Protein AF-A0A6A4QNZ1-F1 (afdb_monomer_lite)

pLDDT: mean 87.58, std 12.81, range [45.53, 97.19]

Sequence (57 aa):
MVLQNDIDLLNPPVELEKRKHKLKRLVQTPNSFFMVSLLLLLYSIFYNIILIFTILI

Structure (mmCIF, N/CA/C/O backbone):
data_AF-A0A6A4QNZ1-F1
#
_entry.id   AF-A0A6A4QNZ1-F1
#
loop_
_atom_site.group_PDB
_atom_site.id
_atom_site.type_symbol
_atom_site.label_atom_id
_atom_site.label_alt_id
_atom_site.label_comp_id
_atom_site.label_asym_id
_atom_site.label_entity_id
_atom_site.label_seq_id
_atom_site.pdbx_PDB_ins_code
_atom_site.Cartn_x
_atom_site.Cartn_y
_atom_site.Cartn_z
_atom_site.occupancy
_atom_site.B_iso_or_equiv
_atom_site.auth_seq_id
_atom_site.auth_comp_id
_atom_site.auth_asym_id
_atom_site.auth_atom_id
_atom_site.pdbx_PDB_model_num
ATOM 1 N N . MET A 1 1 ? -8.272 24.758 28.219 1.00 45.53 1 MET A N 1
ATOM 2 C CA . MET A 1 1 ? -8.031 23.322 28.471 1.00 45.53 1 MET A CA 1
ATOM 3 C C . MET A 1 1 ? -9.157 22.589 27.760 1.00 45.53 1 MET A C 1
ATOM 5 O O . MET A 1 1 ? -10.285 22.688 28.217 1.00 45.53 1 MET A O 1
ATOM 9 N N . VAL A 1 2 ? -8.913 22.039 26.567 1.00 50.94 2 VAL A N 1
ATOM 10 C CA . VAL A 1 2 ? -9.955 21.303 25.825 1.00 50.94 2 VAL A CA 1
ATOM 11 C C . VAL A 1 2 ? -10.093 19.939 26.490 1.00 50.94 2 VAL A C 1
ATOM 13 O O . VAL A 1 2 ? -9.086 19.272 26.731 1.00 50.94 2 VAL A O 1
ATOM 16 N N . LEU A 1 3 ? -11.317 19.592 26.879 1.00 52.62 3 LEU A N 1
ATOM 17 C CA . LEU A 1 3 ? -11.643 18.377 27.608 1.00 52.62 3 LEU A CA 1
ATOM 18 C C . LEU A 1 3 ? -11.222 17.162 26.766 1.00 52.62 3 LEU A C 1
ATOM 20 O O . LEU A 1 3 ? -11.605 17.021 25.609 1.00 52.62 3 LEU A O 1
ATOM 24 N N . GLN A 1 4 ? -10.429 16.269 27.353 1.00 55.75 4 GLN A N 1
ATOM 25 C CA . GLN A 1 4 ? -9.873 15.081 26.689 1.00 55.75 4 GLN A CA 1
ATOM 26 C C . GLN A 1 4 ? -10.951 14.056 26.258 1.00 55.75 4 GLN A C 1
ATOM 28 O O . GLN A 1 4 ? -10.630 13.083 25.579 1.00 55.75 4 GLN A O 1
ATOM 33 N N . ASN A 1 5 ? -12.216 14.299 26.622 1.00 57.72 5 ASN A N 1
ATOM 34 C CA . ASN A 1 5 ? -13.377 13.446 26.364 1.00 57.72 5 ASN A CA 1
ATOM 35 C C . ASN A 1 5 ? -14.221 13.862 25.139 1.00 57.72 5 ASN A C 1
ATOM 37 O O . ASN A 1 5 ? -15.157 13.141 24.814 1.00 57.72 5 ASN A O 1
ATOM 41 N N . ASP A 1 6 ? -13.898 14.958 24.440 1.00 62.25 6 ASP A N 1
ATOM 42 C CA . ASP A 1 6 ? -14.685 15.448 23.285 1.00 62.25 6 ASP A CA 1
ATOM 43 C C . ASP A 1 6 ? -14.183 14.919 21.925 1.00 62.25 6 ASP A C 1
ATOM 45 O O . ASP A 1 6 ? -14.506 15.461 20.868 1.00 62.25 6 ASP A O 1
ATOM 49 N N . ILE A 1 7 ? -13.349 13.874 21.921 1.00 67.44 7 ILE A N 1
ATOM 50 C CA . ILE A 1 7 ? -12.902 13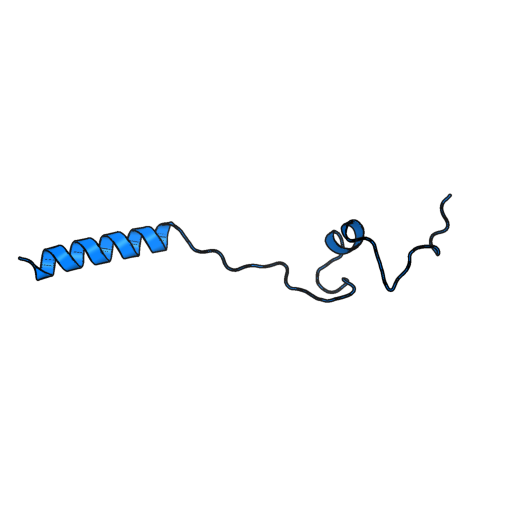.239 20.678 1.00 67.44 7 ILE A CA 1
ATOM 51 C C . ILE A 1 7 ? -13.884 12.124 20.344 1.00 67.44 7 ILE A C 1
ATOM 53 O O . ILE A 1 7 ? -13.909 11.093 21.017 1.00 67.44 7 ILE A O 1
ATOM 57 N N . ASP A 1 8 ? -14.661 12.329 19.282 1.00 77.44 8 ASP A N 1
ATOM 58 C CA . ASP A 1 8 ? -15.501 11.291 18.692 1.00 77.44 8 ASP A CA 1
ATOM 59 C C . ASP A 1 8 ? -14.636 10.068 18.335 1.00 77.44 8 ASP A C 1
ATOM 61 O O . ASP A 1 8 ? -13.796 10.100 17.431 1.00 77.44 8 ASP A O 1
ATOM 65 N N . LEU A 1 9 ? -14.808 8.990 19.105 1.00 79.00 9 LEU A N 1
ATOM 66 C CA . LEU A 1 9 ? -14.045 7.752 18.962 1.00 79.00 9 LEU A CA 1
ATOM 67 C C . LEU A 1 9 ? -14.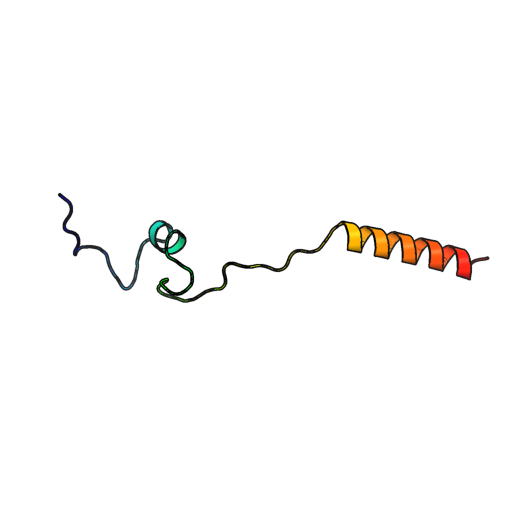447 6.963 17.714 1.00 79.00 9 LEU A C 1
ATOM 69 O O . LEU A 1 9 ? -13.647 6.158 17.234 1.00 79.00 9 LEU A O 1
ATOM 73 N N . LEU A 1 10 ? -15.665 7.179 17.209 1.00 85.62 10 LEU A N 1
ATOM 74 C CA . LEU A 1 10 ? -16.167 6.523 16.007 1.00 85.62 10 LEU A CA 1
ATOM 75 C C . LEU A 1 10 ? -15.713 7.256 14.744 1.00 85.62 10 LEU A C 1
ATOM 77 O O . LEU A 1 10 ? -15.477 6.603 13.732 1.00 85.62 10 LEU A O 1
ATOM 81 N N . ASN A 1 11 ? -15.522 8.578 14.821 1.00 86.88 11 ASN A N 1
ATOM 82 C CA . ASN A 1 11 ? -15.077 9.404 13.695 1.00 86.88 11 ASN A CA 1
ATOM 83 C C . ASN A 1 11 ? -13.848 10.263 14.050 1.00 86.88 11 ASN A C 1
ATOM 85 O O . ASN A 1 11 ? -13.905 11.496 13.995 1.00 86.88 11 ASN A O 1
ATOM 89 N N . PRO A 1 12 ? -12.708 9.643 14.413 1.00 86.25 12 PRO A N 1
ATOM 90 C CA . PRO A 1 12 ? -11.496 10.393 14.700 1.00 86.25 12 PRO A CA 1
ATOM 91 C C . PRO A 1 12 ? -11.002 11.126 13.439 1.00 86.25 12 PRO A C 1
ATOM 93 O O . PRO A 1 12 ? -11.067 10.585 12.33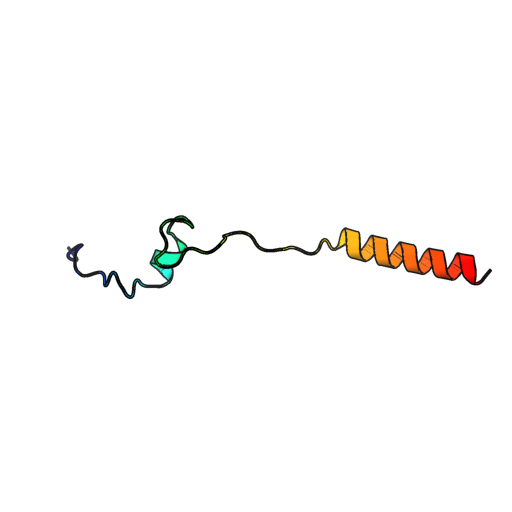3 1.00 86.25 12 PRO A O 1
ATOM 96 N N . PRO A 1 13 ? -10.433 12.337 13.569 1.00 88.69 13 PRO A N 1
ATOM 97 C CA . PRO A 1 13 ? -9.887 13.058 12.428 1.00 88.69 13 PRO A CA 1
ATOM 98 C C . PRO A 1 13 ? -8.705 12.299 11.806 1.00 88.69 13 PRO A C 1
ATOM 100 O O . PRO A 1 13 ? -7.837 11.761 12.502 1.00 88.69 13 PRO A O 1
ATOM 103 N N . VAL A 1 14 ? -8.635 12.319 10.472 1.00 87.19 14 VAL A N 1
ATOM 104 C CA . VAL A 1 14 ? -7.661 11.570 9.649 1.00 87.19 14 VAL A CA 1
ATOM 105 C C . VAL A 1 14 ? -6.206 11.818 10.067 1.00 87.19 14 VAL A C 1
ATOM 107 O O . VAL A 1 14 ? -5.362 10.923 10.015 1.00 87.19 14 VAL A O 1
ATOM 110 N N . GLU A 1 15 ? -5.890 13.033 10.501 1.00 88.81 15 GLU A N 1
ATOM 111 C CA . GLU A 1 15 ? -4.551 13.417 10.954 1.00 88.81 15 GLU A CA 1
ATOM 112 C C . GLU A 1 15 ? -4.118 12.668 12.220 1.00 88.81 15 GLU A C 1
ATOM 114 O O . GLU A 1 15 ? -2.952 12.283 12.340 1.00 88.81 15 GLU A O 1
ATOM 119 N N . LEU A 1 16 ? -5.052 12.412 13.145 1.00 86.75 16 LEU A N 1
ATOM 120 C CA . LEU A 1 16 ? -4.784 11.633 14.353 1.00 86.75 16 LEU A CA 1
ATOM 121 C C . LEU A 1 16 ? -4.627 10.149 14.020 1.00 86.75 16 LEU A C 1
ATOM 123 O O . LEU A 1 16 ? -3.736 9.496 14.560 1.00 86.75 16 LEU A O 1
ATOM 127 N N . GLU A 1 17 ? -5.432 9.615 13.101 1.00 90.56 17 GLU A N 1
ATOM 128 C CA . GLU A 1 17 ? -5.338 8.213 12.680 1.00 90.56 17 GLU A CA 1
ATOM 129 C C . GLU A 1 17 ? -4.015 7.876 11.986 1.00 90.56 17 GLU A C 1
ATOM 131 O O . GLU A 1 17 ? -3.426 6.824 12.249 1.00 90.56 17 GLU A O 1
ATOM 136 N N . LYS A 1 18 ? -3.496 8.788 11.153 1.00 88.75 18 LYS A N 1
ATOM 137 C CA . LYS A 1 18 ? -2.208 8.615 10.460 1.00 88.75 18 LYS A CA 1
ATOM 138 C C . LYS A 1 18 ? -1.025 8.496 11.423 1.00 88.75 18 LYS A C 1
ATOM 140 O O . LYS A 1 18 ? -0.079 7.769 11.130 1.00 88.75 18 LYS A O 1
ATOM 145 N N . ARG A 1 19 ? -1.086 9.178 12.574 1.00 90.31 19 ARG A N 1
ATOM 146 C CA . ARG A 1 19 ? -0.040 9.144 13.614 1.00 90.31 19 ARG A CA 1
ATOM 147 C C . ARG A 1 19 ? -0.108 7.894 14.495 1.00 90.31 19 ARG A C 1
ATOM 149 O O . ARG A 1 19 ? 0.872 7.570 15.163 1.00 90.31 19 ARG A O 1
ATOM 156 N N . LYS A 1 20 ? -1.239 7.180 14.517 1.00 90.94 20 LYS A N 1
ATOM 157 C CA . LYS A 1 20 ? -1.382 5.941 15.292 1.00 90.94 20 LYS A CA 1
ATOM 158 C C . LYS A 1 20 ? -0.568 4.810 14.658 1.00 90.94 20 LYS A C 1
ATOM 160 O O . LYS A 1 20 ? -0.464 4.677 13.437 1.00 90.94 20 LYS A O 1
ATOM 165 N N . HIS A 1 21 ? -0.039 3.935 15.514 1.00 94.81 21 HIS A N 1
ATOM 166 C CA . HIS A 1 21 ? 0.553 2.670 15.083 1.00 94.81 21 HIS A CA 1
ATOM 167 C C . HIS A 1 21 ? -0.459 1.854 14.258 1.00 94.81 21 HIS A C 1
ATOM 169 O O . HIS A 1 21 ? -1.644 1.848 14.586 1.00 94.81 21 HIS A O 1
ATOM 175 N N . LYS A 1 22 ? 0.002 1.113 13.240 1.00 92.69 22 LYS A N 1
ATOM 176 C CA . LYS A 1 22 ? -0.858 0.385 12.281 1.00 92.69 22 LYS A CA 1
ATOM 177 C C . LYS A 1 22 ? -1.920 -0.525 12.920 1.00 92.69 22 LYS A C 1
ATOM 179 O O . LYS A 1 22 ? -3.012 -0.647 12.383 1.00 92.69 22 LYS A O 1
ATOM 184 N N . LEU A 1 23 ? -1.621 -1.110 14.086 1.00 94.75 23 LEU A N 1
ATOM 185 C CA . LEU A 1 23 ? -2.540 -1.986 14.836 1.00 94.75 23 LEU A CA 1
ATOM 186 C C . LEU A 1 23 ? -3.524 -1.242 15.760 1.00 94.75 23 LEU A C 1
ATOM 188 O O . LEU A 1 23 ? -4.449 -1.861 16.273 1.00 94.75 23 LEU A O 1
ATOM 192 N N . LYS A 1 24 ? -3.312 0.057 16.008 1.00 93.19 24 LYS A N 1
ATOM 193 C CA . LYS A 1 24 ? -4.119 0.890 16.923 1.00 93.19 24 LYS A CA 1
ATOM 194 C C . LYS A 1 24 ? -5.048 1.875 16.194 1.00 93.19 24 LYS A C 1
ATOM 196 O O . LYS A 1 24 ? -5.673 2.710 16.844 1.00 93.19 24 LYS A O 1
ATOM 201 N N . ARG A 1 25 ? -5.084 1.845 14.858 1.00 92.00 25 ARG A N 1
ATOM 202 C CA . ARG A 1 25 ? -6.048 2.610 14.043 1.00 92.00 25 ARG A CA 1
ATOM 203 C C . ARG A 1 25 ? -7.461 2.063 14.256 1.00 92.00 25 ARG A C 1
ATOM 205 O O . ARG A 1 25 ? -7.586 0.909 14.659 1.00 92.00 25 ARG A O 1
ATOM 212 N N . LEU A 1 26 ? -8.493 2.863 13.967 1.00 92.06 26 LEU A N 1
ATOM 213 C CA . LEU A 1 26 ? -9.882 2.391 14.022 1.00 92.06 26 LEU A CA 1
ATOM 214 C C . LEU A 1 26 ? -10.082 1.178 13.102 1.00 92.06 26 LEU A C 1
ATOM 216 O O . LEU A 1 26 ? -10.675 0.180 13.499 1.00 92.06 26 LEU A O 1
ATOM 220 N N . VAL A 1 27 ? -9.493 1.242 11.905 1.00 91.56 27 VAL A N 1
ATOM 221 C CA . VAL A 1 27 ? -9.397 0.124 10.964 1.00 91.56 27 VAL A CA 1
ATOM 222 C C . VAL A 1 27 ? -7.925 -0.199 10.723 1.00 91.56 27 VAL A C 1
ATOM 224 O O . VAL A 1 27 ? -7.134 0.664 10.331 1.00 91.56 27 VAL A O 1
ATOM 227 N N . GLN A 1 28 ? -7.539 -1.450 10.972 1.00 92.50 28 GLN A N 1
ATOM 228 C CA . GLN A 1 28 ? -6.164 -1.898 10.773 1.00 92.50 28 GLN A CA 1
ATOM 229 C C . GLN A 1 28 ? -5.841 -2.005 9.282 1.00 92.50 28 GLN A C 1
ATOM 231 O O . GLN A 1 28 ? -6.523 -2.693 8.528 1.00 92.50 28 GLN A O 1
ATOM 236 N N . THR A 1 29 ? -4.760 -1.350 8.867 1.00 92.44 29 THR A N 1
ATOM 237 C CA . THR A 1 29 ? -4.262 -1.375 7.488 1.00 92.44 29 THR A CA 1
ATOM 238 C C . THR A 1 29 ? -2.740 -1.508 7.473 1.00 92.44 29 THR A C 1
ATOM 240 O O . THR A 1 29 ? -2.064 -1.018 8.389 1.00 92.44 29 THR A O 1
ATOM 243 N N . PRO A 1 30 ? -2.161 -2.186 6.466 1.00 94.56 30 PRO A N 1
ATOM 244 C CA . PRO A 1 30 ? -0.714 -2.305 6.345 1.00 94.56 30 PRO A CA 1
ATOM 245 C C . PRO A 1 30 ? -0.060 -0.935 6.094 1.00 94.56 30 PRO A C 1
ATOM 247 O O . PRO A 1 30 ? -0.657 -0.041 5.503 1.00 94.56 30 PRO A O 1
ATOM 250 N N . ASN A 1 31 ? 1.189 -0.772 6.544 1.00 94.38 31 ASN A N 1
ATOM 251 C CA . ASN A 1 31 ? 2.004 0.425 6.263 1.00 94.38 31 ASN A CA 1
ATOM 252 C C . ASN A 1 31 ? 2.861 0.282 5.000 1.00 94.38 31 ASN A C 1
ATOM 254 O O . ASN A 1 31 ? 3.475 1.247 4.557 1.00 94.38 31 ASN A O 1
ATOM 258 N N . SER A 1 32 ? 2.979 -0.937 4.486 1.00 93.81 32 SER A N 1
ATOM 259 C CA . SER A 1 32 ? 3.832 -1.281 3.358 1.00 93.81 32 SER A CA 1
ATOM 260 C C . SER A 1 32 ? 3.032 -1.297 2.063 1.00 93.81 32 SER A C 1
ATOM 262 O O . SER A 1 32 ? 1.856 -1.657 2.058 1.00 93.81 32 SER A O 1
ATOM 264 N N . PHE A 1 33 ? 3.707 -0.978 0.965 1.00 94.12 33 PHE A N 1
ATOM 265 C CA . PHE A 1 33 ? 3.188 -1.060 -0.394 1.00 94.12 33 PHE A CA 1
ATOM 266 C C . PHE A 1 33 ? 4.205 -1.778 -1.284 1.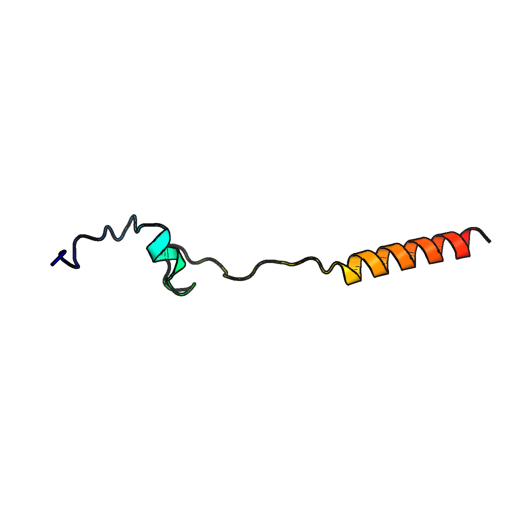00 94.12 33 PHE A C 1
ATOM 268 O O . PHE A 1 33 ? 5.388 -1.863 -0.947 1.00 94.12 33 PHE A O 1
ATOM 275 N N . PHE A 1 34 ? 3.744 -2.312 -2.412 1.00 94.19 34 PHE A N 1
ATOM 276 C CA . PHE A 1 34 ? 4.629 -2.923 -3.398 1.00 94.19 34 PHE A CA 1
ATOM 277 C C . PHE A 1 34 ? 5.333 -1.836 -4.217 1.00 94.19 34 PHE A C 1
ATOM 279 O O . PHE A 1 34 ? 4.686 -0.908 -4.699 1.00 94.19 34 PHE A O 1
ATOM 286 N N . MET A 1 35 ? 6.650 -1.965 -4.394 1.00 92.62 35 MET A N 1
ATOM 287 C CA . MET A 1 35 ? 7.444 -1.094 -5.264 1.00 92.62 35 MET A CA 1
ATOM 288 C C . MET A 1 35 ? 7.994 -1.882 -6.445 1.00 92.62 35 MET A C 1
ATOM 290 O O . MET A 1 35 ? 8.586 -2.946 -6.269 1.00 92.62 35 MET A O 1
ATOM 294 N N . VAL A 1 36 ? 7.834 -1.332 -7.646 1.00 91.56 36 VAL A N 1
ATOM 295 C CA . VAL A 1 36 ? 8.482 -1.857 -8.850 1.00 91.56 36 VAL A CA 1
ATOM 296 C C . VAL A 1 36 ? 9.904 -1.305 -8.917 1.00 91.56 36 VAL A C 1
ATOM 298 O O . VAL A 1 36 ? 10.107 -0.092 -8.877 1.00 91.56 36 VAL A O 1
ATOM 301 N N . SER A 1 37 ? 10.895 -2.191 -9.022 1.00 94.50 37 SER A N 1
ATOM 302 C CA . SER A 1 37 ? 12.293 -1.789 -9.194 1.00 94.50 37 SER A CA 1
ATOM 303 C C . SER A 1 37 ? 12.569 -1.418 -10.650 1.00 94.50 37 SER A C 1
ATOM 305 O O . SER A 1 37 ? 12.463 -2.259 -11.544 1.00 94.50 37 SER A O 1
ATOM 307 N N . LEU A 1 38 ? 12.977 -0.168 -10.883 1.00 95.56 38 LEU A N 1
ATOM 308 C CA . LEU A 1 38 ? 13.352 0.328 -12.211 1.00 95.56 38 LEU A CA 1
ATOM 309 C C . LEU A 1 38 ? 14.498 -0.495 -12.825 1.00 95.56 38 LEU A C 1
ATOM 311 O O . LEU A 1 38 ? 14.499 -0.754 -14.024 1.00 95.56 38 LEU A O 1
ATOM 315 N N . LEU A 1 39 ? 15.449 -0.956 -12.005 1.00 95.62 39 LEU A N 1
ATOM 316 C CA . LEU A 1 39 ? 16.579 -1.765 -12.468 1.00 95.62 39 LEU A CA 1
ATOM 317 C C . LEU A 1 39 ? 16.112 -3.097 -13.068 1.00 95.62 39 LEU A C 1
ATOM 319 O O . LEU A 1 39 ? 16.631 -3.519 -14.096 1.00 95.62 39 LEU A O 1
ATOM 323 N N . LEU A 1 40 ? 15.117 -3.740 -12.450 1.00 94.00 40 LEU A N 1
ATOM 324 C CA . LEU A 1 40 ? 14.555 -4.993 -12.953 1.00 94.00 40 LEU A CA 1
ATOM 325 C C . LEU A 1 40 ? 13.842 -4.776 -14.292 1.00 94.00 40 LEU A C 1
ATOM 327 O O . LEU A 1 40 ? 13.984 -5.592 -15.200 1.00 94.00 40 LEU A O 1
ATOM 331 N N . LEU A 1 41 ? 13.126 -3.655 -14.427 1.00 94.38 41 LEU A N 1
ATOM 332 C CA . LEU A 1 41 ? 12.494 -3.265 -15.685 1.00 94.38 41 LEU A CA 1
ATOM 333 C C . LEU A 1 41 ? 13.546 -3.056 -16.782 1.00 94.38 41 LEU A C 1
ATOM 335 O O . LEU A 1 41 ? 13.423 -3.625 -17.861 1.00 94.38 41 LEU A O 1
ATOM 339 N N . LEU A 1 42 ? 14.606 -2.298 -16.491 1.00 96.56 42 LEU A N 1
ATOM 340 C CA . LEU A 1 42 ? 15.697 -2.061 -17.435 1.00 96.56 42 LEU A CA 1
ATOM 341 C C . LEU A 1 42 ? 16.395 -3.366 -17.824 1.00 96.56 42 LEU A C 1
ATOM 343 O O . LEU A 1 42 ? 16.563 -3.626 -19.008 1.00 96.56 42 LEU A O 1
ATOM 347 N N . TYR A 1 43 ? 16.746 -4.215 -16.857 1.00 97.12 43 TYR A N 1
ATOM 348 C CA . TYR A 1 43 ? 17.377 -5.509 -17.121 1.00 97.12 43 TYR A CA 1
ATOM 349 C C . TYR A 1 43 ? 16.500 -6.403 -18.002 1.00 97.12 43 TYR A C 1
ATOM 351 O O . TYR A 1 43 ? 16.990 -7.001 -18.956 1.00 97.12 43 TYR A O 1
ATOM 359 N N . SER A 1 44 ? 15.193 -6.442 -17.729 1.00 94.81 44 SER A N 1
ATOM 360 C CA . SER A 1 44 ? 14.235 -7.170 -18.560 1.00 94.81 44 SER A CA 1
ATOM 361 C C . SER A 1 44 ? 14.194 -6.615 -19.986 1.00 94.81 44 SER A C 1
ATOM 363 O O . SER A 1 44 ? 14.239 -7.388 -20.940 1.00 94.81 44 SER A O 1
ATOM 365 N N . ILE A 1 45 ? 14.187 -5.291 -20.159 1.00 96.25 45 ILE A N 1
ATOM 366 C CA . ILE A 1 45 ? 14.226 -4.653 -21.482 1.00 96.25 45 ILE A CA 1
ATOM 367 C 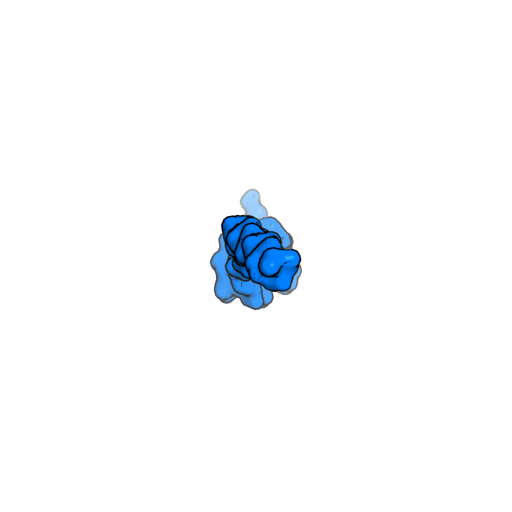C . ILE A 1 45 ? 15.522 -5.012 -22.220 1.00 96.25 45 ILE A C 1
ATOM 369 O O . ILE A 1 45 ? 15.463 -5.475 -23.356 1.00 96.25 45 ILE A O 1
ATOM 373 N N . PHE A 1 46 ? 16.684 -4.865 -21.577 1.00 97.19 46 PHE A N 1
ATOM 374 C CA . PHE A 1 46 ? 17.978 -5.209 -22.175 1.00 97.19 46 PHE A CA 1
ATOM 375 C C . PHE A 1 46 ? 18.056 -6.684 -22.573 1.00 97.19 46 PHE A C 1
ATOM 377 O O . PHE A 1 46 ? 18.492 -6.989 -23.680 1.00 97.19 46 PHE A O 1
ATOM 384 N N . TYR A 1 47 ? 17.597 -7.591 -21.709 1.00 97.19 47 TYR A N 1
ATOM 385 C CA . TYR A 1 47 ? 17.555 -9.020 -22.008 1.00 97.19 47 TYR A CA 1
ATOM 386 C C . TYR A 1 47 ? 16.692 -9.316 -23.239 1.00 97.19 47 TYR A C 1
ATOM 388 O O . TYR A 1 47 ? 17.135 -10.029 -24.133 1.00 97.19 47 TYR A O 1
ATOM 396 N N . ASN A 1 48 ? 15.495 -8.726 -23.325 1.00 96.25 48 ASN A N 1
ATOM 397 C CA . ASN A 1 48 ? 14.615 -8.898 -24.483 1.00 96.25 48 ASN A CA 1
ATOM 398 C C . ASN A 1 48 ? 15.243 -8.356 -25.775 1.00 96.25 48 ASN A C 1
ATOM 400 O O . ASN A 1 48 ? 15.142 -8.998 -26.817 1.00 96.25 48 ASN A O 1
ATOM 404 N N . ILE A 1 49 ? 15.927 -7.210 -25.710 1.00 96.00 49 ILE A N 1
ATOM 405 C CA . ILE A 1 49 ? 16.640 -6.637 -26.859 1.00 96.00 49 ILE A CA 1
ATOM 406 C C . ILE A 1 49 ? 17.746 -7.587 -27.333 1.00 96.00 49 ILE A C 1
ATOM 408 O O . ILE A 1 49 ? 17.797 -7.925 -28.513 1.00 96.00 49 ILE A O 1
ATOM 412 N N . ILE A 1 50 ? 18.608 -8.048 -26.421 1.00 96.44 50 ILE A N 1
ATOM 413 C CA . ILE A 1 50 ? 19.702 -8.978 -26.743 1.00 96.44 50 ILE A CA 1
ATOM 414 C C . ILE A 1 50 ? 19.144 -10.277 -27.330 1.00 96.44 50 ILE A C 1
ATOM 416 O O . ILE A 1 50 ? 19.651 -10.764 -28.335 1.00 96.44 50 ILE A O 1
ATOM 420 N N . LEU A 1 51 ? 18.082 -10.817 -26.733 1.00 95.94 51 LEU A N 1
ATOM 421 C CA . LEU A 1 51 ? 17.426 -12.031 -27.203 1.00 95.94 51 LEU A CA 1
ATOM 422 C C . LEU A 1 51 ? 16.916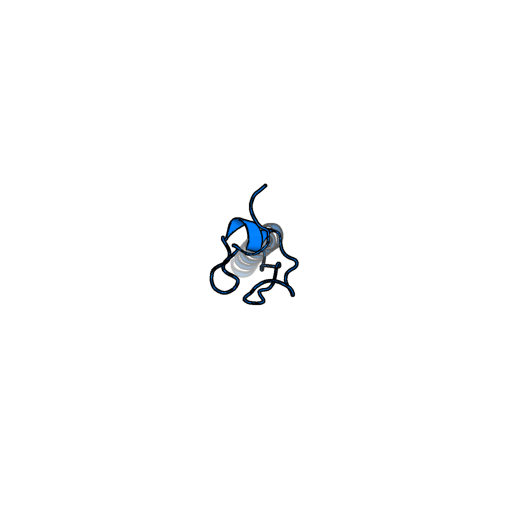 -11.885 -28.643 1.00 95.94 51 LEU A C 1
ATOM 424 O O . LEU A 1 51 ? 17.135 -12.778 -29.454 1.00 95.94 51 LEU A O 1
ATOM 428 N N . ILE A 1 52 ? 16.290 -10.751 -28.972 1.00 96.25 52 ILE A N 1
ATOM 429 C CA . ILE A 1 52 ? 15.841 -10.445 -30.336 1.00 96.25 52 ILE A CA 1
ATOM 430 C C . ILE A 1 52 ? 17.020 -10.435 -31.307 1.00 96.25 52 ILE A C 1
ATOM 432 O O . ILE A 1 52 ? 16.942 -11.088 -32.342 1.00 96.25 52 ILE A O 1
ATOM 436 N N . PHE A 1 53 ? 18.116 -9.750 -30.975 1.00 95.38 53 PHE A N 1
ATOM 437 C CA . PHE A 1 53 ? 19.293 -9.702 -31.846 1.00 95.38 53 PHE A CA 1
ATOM 438 C C . PHE A 1 53 ? 19.913 -11.082 -32.076 1.00 95.38 53 PHE A C 1
ATOM 440 O O . PHE A 1 53 ? 20.290 -11.386 -33.201 1.00 95.38 53 PHE A O 1
ATOM 447 N N . THR A 1 54 ? 19.972 -11.928 -31.046 1.00 93.50 54 THR A N 1
ATOM 448 C CA . THR A 1 54 ? 20.502 -13.296 -31.161 1.00 93.50 54 THR A CA 1
ATOM 449 C C . THR A 1 54 ? 19.617 -14.209 -32.011 1.00 93.50 54 THR A C 1
ATOM 451 O O . THR A 1 54 ? 20.130 -15.115 -32.647 1.00 93.50 54 THR A O 1
ATOM 454 N N . ILE A 1 55 ? 18.297 -14.009 -32.015 1.00 93.75 55 ILE A N 1
ATOM 455 C CA . ILE A 1 55 ? 17.367 -14.814 -32.829 1.00 93.75 55 ILE A CA 1
ATOM 456 C C . ILE A 1 55 ? 17.351 -14.346 -34.292 1.00 93.75 55 ILE A C 1
ATOM 458 O O . ILE A 1 55 ? 17.038 -15.127 -35.188 1.00 93.75 55 ILE A O 1
ATOM 462 N N . LEU A 1 56 ? 17.636 -13.064 -34.532 1.00 85.31 56 LEU A N 1
ATOM 463 C CA . LEU A 1 56 ? 17.557 -12.445 -35.856 1.00 85.31 56 LEU A CA 1
ATOM 464 C C . LEU A 1 56 ? 18.843 -12.596 -36.697 1.00 85.31 56 LEU A C 1
ATOM 466 O O . LEU A 1 56 ? 18.831 -12.225 -37.870 1.00 85.31 56 LEU A O 1
ATOM 470 N N . ILE A 1 57 ? 19.931 -13.094 -36.104 1.00 79.50 57 ILE A N 1
ATOM 471 C CA . ILE A 1 57 ? 21.239 -13.374 -36.727 1.00 79.50 57 ILE A CA 1
ATOM 472 C C . ILE A 1 57 ? 21.409 -14.882 -36.890 1.00 79.50 57 ILE A C 1
ATOM 474 O O . ILE A 1 57 ? 21.902 -15.288 -37.966 1.00 79.50 57 ILE A O 1
#

Foldseek 3Di:
DPDPPPADPVDHDPVVQVPDDQVPHPDRDDPDDDDDDPVVVVVVVVVVVVVVVVVVD

Organism: Lupinus albus (NCBI:txid3870)

Secondary structure (DSSP, 8-state):
---TT-S-SSS--HHHHHHS-TTSSSS---S------HHHHHHHHHHHHHHHHHHH-

Radius of gyration: 24.69 Å; chains: 1; bounding box: 37×38×65 Å

InterPro domains:
  IPR000592 Small ribosomal subunit protein eS27 [PTHR11594] (2-35)
  IPR023407 Small ribosomal subunit protein eS27, zinc-binding domain superfamily [G3DSA:2.20.25.100] (5-53)